Protein AF-D8MJY5-F1 (afdb_monomer)

Solvent-accessible surface area (backbone atoms only — not comparable to full-atom values): 5353 Å² total; per-residue (Å²): 116,66,61,51,47,37,69,34,69,56,21,44,80,75,45,70,63,92,47,92,95,49,53,51,36,32,32,19,77,43,95,91,52,99,55,75,48,75,50,69,63,70,85,49,74,76,50,52,72,32,69,97,44,81,48,76,88,50,82,81,82,86,84,89,72,97,50,64,66,64,51,50,49,53,23,43,77,58,67,53,87,86,134

Mean predicted aligned error: 3.84 Å

Structure (mmCIF, N/CA/C/O backbone):
data_AF-D8MJY5-F1
#
_entry.id   AF-D8MJY5-F1
#
loop_
_atom_site.group_PDB
_atom_site.id
_atom_site.type_symbol
_atom_site.label_atom_id
_atom_site.label_alt_id
_atom_site.label_comp_id
_atom_site.label_asym_id
_atom_site.label_entity_id
_atom_site.label_seq_id
_atom_site.pdbx_PDB_ins_code
_atom_site.Cartn_x
_atom_site.Cartn_y
_atom_site.Cartn_z
_atom_site.occupancy
_atom_site.B_iso_or_equiv
_atom_site.auth_seq_id
_atom_site.auth_comp_id
_atom_site.auth_asym_id
_atom_site.auth_atom_id
_atom_site.pdbx_PDB_model_num
ATOM 1 N N . MET A 1 1 ? -2.159 -6.564 7.014 1.00 59.59 1 MET A N 1
ATOM 2 C CA . MET A 1 1 ? -2.362 -5.212 6.446 1.00 59.59 1 MET A CA 1
ATOM 3 C C . MET A 1 1 ? -1.065 -4.718 5.819 1.00 59.59 1 MET A C 1
ATOM 5 O O . MET A 1 1 ? -1.016 -4.657 4.602 1.00 59.59 1 MET A O 1
ATOM 9 N N . SER A 1 2 ? -0.001 -4.471 6.599 1.00 74.38 2 SER A N 1
ATOM 10 C CA . SER A 1 2 ? 1.302 -4.021 6.071 1.00 74.38 2 SER A CA 1
ATOM 11 C C . SER A 1 2 ? 1.942 -5.011 5.092 1.00 74.38 2 SER A C 1
ATOM 13 O O . SER A 1 2 ? 2.419 -4.578 4.053 1.00 74.38 2 SER A O 1
ATOM 15 N N . THR A 1 3 ? 1.829 -6.319 5.345 1.00 85.94 3 THR A N 1
ATOM 16 C CA . THR A 1 3 ? 2.359 -7.390 4.474 1.00 85.94 3 THR A CA 1
ATOM 17 C C . THR A 1 3 ? 1.882 -7.315 3.024 1.00 85.94 3 THR A C 1
ATOM 19 O O . THR A 1 3 ? 2.614 -7.681 2.115 1.00 85.94 3 THR A O 1
ATOM 22 N N . TYR A 1 4 ? 0.673 -6.807 2.756 1.00 90.88 4 TYR A N 1
ATOM 23 C CA . TYR A 1 4 ? 0.248 -6.602 1.370 1.00 90.88 4 TYR A CA 1
ATOM 24 C C . TYR A 1 4 ? 1.083 -5.504 0.698 1.00 90.88 4 TYR A C 1
ATOM 26 O O . TYR A 1 4 ? 1.612 -5.695 -0.393 1.00 90.88 4 TYR A O 1
ATOM 34 N N . TYR A 1 5 ? 1.259 -4.367 1.369 1.00 93.50 5 TYR A N 1
ATOM 35 C CA . TYR A 1 5 ? 2.040 -3.253 0.837 1.00 93.50 5 TYR A CA 1
ATOM 36 C C . TYR A 1 5 ? 3.523 -3.612 0.723 1.00 93.50 5 TYR A C 1
ATOM 38 O O . TYR A 1 5 ? 4.125 -3.349 -0.313 1.00 93.50 5 TYR A O 1
ATOM 46 N N . THR A 1 6 ? 4.101 -4.270 1.727 1.00 92.94 6 THR A N 1
ATOM 47 C CA . THR A 1 6 ? 5.526 -4.620 1.711 1.00 92.94 6 THR A CA 1
ATOM 48 C C . THR A 1 6 ? 5.819 -5.800 0.797 1.00 92.94 6 THR A C 1
ATOM 50 O O . THR A 1 6 ? 6.662 -5.715 -0.094 1.00 92.94 6 THR A O 1
ATOM 53 N N . ASP A 1 7 ? 5.077 -6.893 0.942 1.00 92.44 7 ASP A N 1
ATOM 54 C CA . ASP A 1 7 ? 5.457 -8.150 0.306 1.00 92.44 7 ASP A CA 1
ATOM 55 C C . ASP A 1 7 ? 4.900 -8.222 -1.109 1.00 92.44 7 ASP A C 1
ATOM 57 O O . ASP A 1 7 ? 5.616 -8.646 -2.015 1.00 92.44 7 ASP A O 1
ATOM 61 N N . LYS A 1 8 ? 3.646 -7.787 -1.319 1.00 94.62 8 LYS A N 1
ATOM 62 C CA . LYS A 1 8 ? 2.967 -7.849 -2.625 1.00 94.62 8 LYS A CA 1
ATOM 63 C C . LYS A 1 8 ? 3.312 -6.648 -3.498 1.00 94.62 8 LYS A C 1
ATOM 65 O O . LYS A 1 8 ? 3.770 -6.844 -4.621 1.00 94.62 8 LYS A O 1
ATOM 70 N N . LEU A 1 9 ? 3.137 -5.431 -2.979 1.00 93.62 9 LEU A N 1
ATOM 71 C CA . LEU A 1 9 ? 3.413 -4.199 -3.731 1.00 93.62 9 LEU A CA 1
ATOM 72 C C . LEU A 1 9 ? 4.891 -3.783 -3.703 1.00 93.62 9 LEU A C 1
ATOM 74 O O . LEU A 1 9 ? 5.286 -2.939 -4.500 1.00 93.62 9 LEU A O 1
ATOM 78 N N . GLY A 1 10 ? 5.716 -4.387 -2.841 1.00 92.00 10 GLY A N 1
ATOM 79 C CA . GLY A 1 10 ? 7.152 -4.096 -2.774 1.00 92.00 10 GLY A CA 1
ATOM 80 C C . GLY A 1 10 ? 7.491 -2.774 -2.085 1.00 92.00 10 GLY A C 1
ATOM 81 O O . GLY A 1 10 ? 8.584 -2.256 -2.285 1.00 92.00 10 GLY A O 1
ATOM 82 N N . PHE A 1 11 ? 6.565 -2.203 -1.312 1.00 93.75 11 PHE A N 1
ATOM 83 C CA . PHE A 1 11 ? 6.810 -0.958 -0.591 1.00 93.75 11 PHE A CA 1
ATOM 84 C C . PHE A 1 11 ? 7.753 -1.211 0.589 1.00 93.75 11 PHE A C 1
ATOM 86 O O . PHE A 1 11 ? 7.759 -2.281 1.195 1.00 93.75 11 PHE A O 1
ATOM 93 N N . ASN A 1 12 ? 8.525 -0.202 0.965 1.00 92.94 12 ASN A N 1
ATOM 94 C CA . ASN A 1 12 ? 9.378 -0.261 2.143 1.00 92.94 12 ASN A CA 1
ATOM 95 C C . ASN A 1 12 ? 8.612 0.268 3.355 1.00 92.94 12 ASN A C 1
ATOM 97 O O . ASN A 1 12 ? 7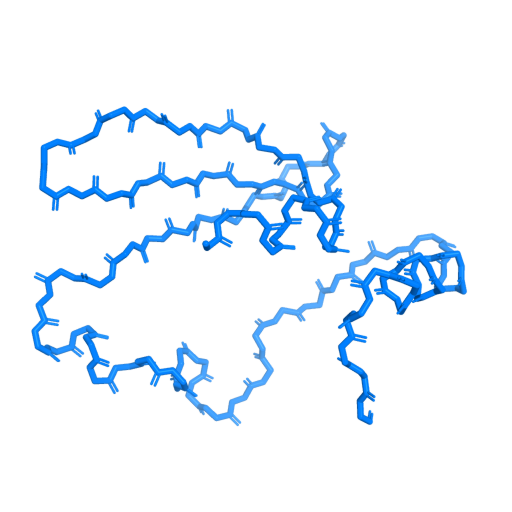.914 1.276 3.257 1.00 92.94 12 ASN A O 1
ATOM 101 N N . GLN A 1 13 ? 8.748 -0.386 4.505 1.00 93.50 13 GLN A N 1
ATOM 102 C CA . GLN A 1 13 ? 8.257 0.171 5.761 1.00 93.50 13 GLN A CA 1
ATOM 103 C C . GLN A 1 13 ? 9.184 1.303 6.210 1.00 93.50 13 GLN A C 1
ATOM 105 O O . GLN A 1 13 ? 10.396 1.119 6.280 1.00 93.50 13 GLN A O 1
ATOM 110 N N . VAL A 1 14 ? 8.601 2.460 6.513 1.00 94.06 14 VAL A N 1
ATOM 111 C CA . VAL A 1 14 ? 9.311 3.644 7.013 1.00 94.06 14 VAL A CA 1
ATOM 112 C C . VAL A 1 14 ? 9.181 3.718 8.531 1.00 94.06 14 VAL A C 1
ATOM 114 O O . VAL A 1 14 ? 10.179 3.837 9.232 1.00 94.06 14 VAL A O 1
ATOM 117 N N . GLU A 1 15 ? 7.957 3.582 9.050 1.00 92.38 15 GLU A N 1
ATOM 118 C CA . GLU A 1 15 ? 7.665 3.691 10.483 1.00 92.38 15 GLU A CA 1
ATOM 119 C C . GLU A 1 15 ? 6.587 2.679 10.896 1.00 92.38 15 GLU A C 1
ATOM 121 O O . GLU A 1 15 ? 5.617 2.472 10.168 1.00 92.38 15 GLU A O 1
ATOM 126 N N . ASP A 1 16 ? 6.735 2.067 12.072 1.00 92.69 16 ASP A N 1
ATOM 127 C CA . ASP A 1 16 ? 5.673 1.302 12.757 1.00 92.69 16 ASP A CA 1
ATOM 128 C C . ASP A 1 16 ? 5.834 1.448 14.283 1.00 92.69 16 ASP A C 1
ATOM 130 O O . ASP A 1 16 ? 6.205 0.493 14.973 1.00 92.69 16 ASP A O 1
ATOM 134 N N . PRO A 1 17 ? 5.697 2.672 14.831 1.00 90.50 17 PRO A N 1
ATOM 135 C CA . PRO A 1 17 ? 5.837 2.884 16.259 1.00 90.50 17 PRO A CA 1
ATOM 136 C C . PRO A 1 17 ? 4.627 2.297 17.002 1.00 90.50 17 PRO A C 1
ATOM 138 O O . PRO A 1 17 ? 3.483 2.473 16.567 1.00 90.50 17 PRO A O 1
ATOM 141 N N . PRO A 1 18 ? 4.834 1.661 18.168 1.00 86.31 18 PRO A N 1
ATOM 142 C CA . PRO A 1 18 ? 3.724 1.233 19.006 1.00 86.31 18 PRO A CA 1
ATOM 143 C C . PRO A 1 18 ? 2.913 2.456 19.459 1.00 86.31 18 PRO A C 1
ATOM 145 O O . PRO A 1 18 ? 3.466 3.402 20.019 1.00 86.31 18 PRO A O 1
ATOM 148 N N . GLN A 1 19 ? 1.594 2.430 19.246 1.00 85.19 19 GLN A N 1
ATOM 149 C CA . GLN A 1 19 ? 0.679 3.461 19.738 1.00 85.19 19 GLN A CA 1
ATOM 150 C C . GLN A 1 19 ? -0.435 2.845 20.600 1.00 85.19 19 GLN A C 1
ATOM 152 O O . GLN A 1 19 ? -1.026 1.833 20.213 1.00 85.19 19 GLN A O 1
ATOM 157 N N . PRO A 1 20 ? -0.778 3.444 21.756 1.00 86.81 20 PRO A N 1
ATOM 158 C CA . PRO A 1 20 ? -1.886 2.968 22.578 1.00 86.81 20 PRO A CA 1
ATOM 159 C C . PRO A 1 20 ? -3.211 2.980 21.804 1.00 86.81 20 PRO A C 1
ATOM 161 O O . PRO A 1 20 ? -3.682 4.031 21.368 1.00 86.81 20 PRO A O 1
ATOM 164 N N . GLY A 1 21 ? -3.813 1.802 21.624 1.00 83.19 21 GLY A N 1
ATOM 165 C CA . GLY A 1 21 ? -5.128 1.648 20.991 1.00 83.19 21 GLY A CA 1
ATOM 166 C C . GLY A 1 21 ? -5.184 1.986 19.497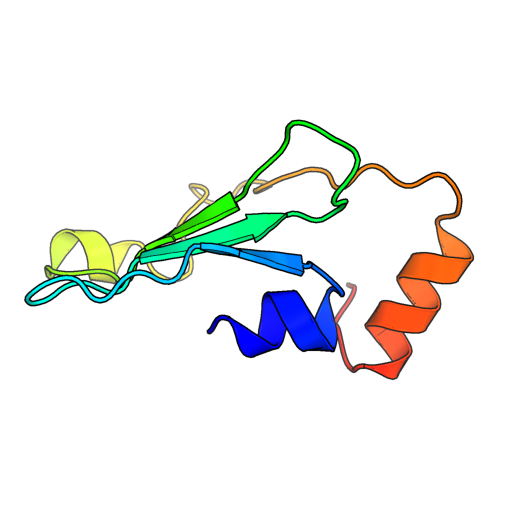 1.00 83.19 21 GLY A C 1
ATOM 167 O O . GLY A 1 21 ? -6.278 2.102 18.951 1.00 83.19 21 GLY A O 1
ATOM 168 N N . LYS A 1 22 ? -4.037 2.164 18.826 1.00 85.06 22 LYS A N 1
ATOM 169 C CA . LYS A 1 22 ? -3.963 2.495 17.397 1.00 85.06 22 LYS A CA 1
ATOM 1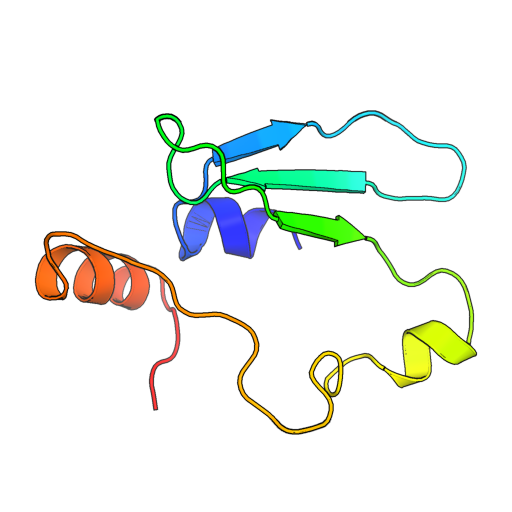70 C C . LYS A 1 22 ? -2.827 1.738 16.728 1.00 85.06 22 LYS A C 1
ATOM 172 O O . LYS A 1 22 ? -1.790 1.489 17.330 1.00 85.06 22 LYS A O 1
ATOM 177 N N . ARG A 1 23 ? -3.008 1.419 15.448 1.00 86.56 23 ARG A N 1
ATOM 178 C CA . ARG A 1 23 ? -1.933 0.920 14.589 1.00 86.56 23 ARG A CA 1
ATOM 179 C C . ARG A 1 23 ? -1.590 1.982 13.556 1.00 86.56 23 ARG A C 1
ATOM 181 O O . ARG A 1 23 ? -2.484 2.449 12.850 1.00 86.56 23 ARG A O 1
ATOM 188 N N . TRP A 1 24 ? -0.314 2.345 13.499 1.00 91.19 24 TRP A N 1
ATOM 189 C CA . TRP A 1 24 ? 0.216 3.416 12.665 1.00 91.19 24 TRP A CA 1
ATOM 190 C C . TRP A 1 24 ? 1.411 2.880 11.892 1.00 91.19 24 TRP A C 1
ATOM 192 O O . TRP A 1 24 ? 2.494 2.758 12.451 1.00 91.19 24 TRP A O 1
ATOM 202 N N . VAL A 1 25 ? 1.205 2.537 10.622 1.00 94.31 25 VAL A N 1
ATOM 203 C CA . VAL A 1 25 ? 2.288 2.037 9.768 1.00 94.31 25 VAL A CA 1
ATOM 204 C C . VAL A 1 25 ? 2.469 2.984 8.600 1.00 94.31 25 VAL A C 1
ATOM 206 O O . VAL A 1 25 ? 1.532 3.202 7.837 1.00 94.31 25 VAL A O 1
ATOM 209 N N . VAL A 1 26 ? 3.668 3.522 8.437 1.00 94.31 26 VAL A N 1
ATOM 210 C CA . VAL A 1 26 ? 4.040 4.342 7.286 1.00 94.31 26 VAL A CA 1
ATOM 211 C C . VAL A 1 26 ? 4.855 3.481 6.334 1.00 94.31 26 VAL A C 1
ATOM 213 O O . VAL A 1 26 ? 5.838 2.858 6.735 1.00 94.31 26 VAL A O 1
ATOM 216 N N . VAL A 1 27 ? 4.449 3.440 5.068 1.00 94.94 27 VAL A N 1
ATOM 217 C CA . VAL A 1 27 ? 5.157 2.734 3.994 1.00 94.94 27 VAL A CA 1
ATOM 218 C C . VAL A 1 27 ? 5.483 3.689 2.852 1.00 94.94 27 VAL A C 1
ATOM 220 O O . VAL A 1 27 ? 4.776 4.670 2.640 1.00 94.94 27 VAL A O 1
ATOM 223 N N . THR A 1 28 ? 6.522 3.387 2.084 1.00 94.12 28 THR A N 1
ATOM 224 C CA . THR A 1 28 ? 6.906 4.146 0.893 1.00 94.12 28 THR A CA 1
ATOM 225 C C . THR A 1 28 ? 7.050 3.233 -0.322 1.00 94.12 28 THR A C 1
ATOM 227 O O . THR A 1 28 ? 7.680 2.177 -0.216 1.00 94.12 28 THR A O 1
ATOM 230 N N . PRO A 1 29 ? 6.508 3.601 -1.495 1.00 91.44 29 PRO A N 1
ATOM 231 C CA . PRO A 1 29 ? 6.755 2.859 -2.726 1.00 91.44 29 PRO A CA 1
ATOM 232 C C . PRO A 1 29 ? 8.209 2.931 -3.197 1.00 91.44 29 PRO A C 1
ATOM 234 O O . PRO A 1 29 ? 8.651 2.056 -3.935 1.00 91.44 29 PRO A O 1
ATOM 237 N N . ASN A 1 30 ? 8.958 3.967 -2.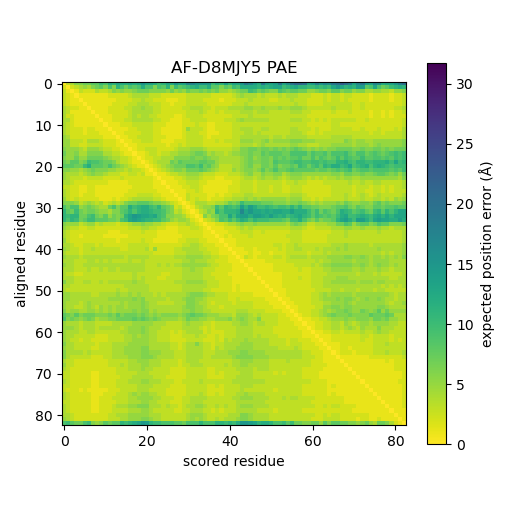812 1.00 86.31 30 ASN A N 1
ATOM 238 C CA . ASN A 1 30 ? 10.347 4.141 -3.216 1.00 86.31 30 ASN A CA 1
ATOM 239 C C . ASN A 1 30 ? 11.096 4.939 -2.145 1.00 86.31 30 ASN A C 1
ATOM 241 O O . ASN A 1 30 ? 10.780 6.100 -1.907 1.00 86.31 30 ASN A O 1
ATOM 245 N N . SER A 1 31 ? 12.125 4.333 -1.553 1.00 78.44 31 SER A N 1
ATOM 246 C CA . SER A 1 31 ? 12.933 4.931 -0.484 1.00 78.44 31 SER A CA 1
ATOM 247 C C . SER A 1 31 ? 13.717 6.185 -0.895 1.00 78.44 31 SER A C 1
ATOM 249 O O . SER A 1 31 ? 14.226 6.882 -0.025 1.00 78.44 31 SER A O 1
ATOM 251 N N . GLY A 1 32 ? 13.827 6.484 -2.193 1.00 78.19 32 GLY A N 1
ATOM 252 C CA . GLY A 1 32 ? 14.470 7.688 -2.724 1.00 78.19 32 GLY A CA 1
ATOM 253 C C . GLY A 1 32 ? 13.512 8.836 -3.065 1.00 78.19 32 GLY A C 1
ATOM 254 O O . GLY A 1 32 ? 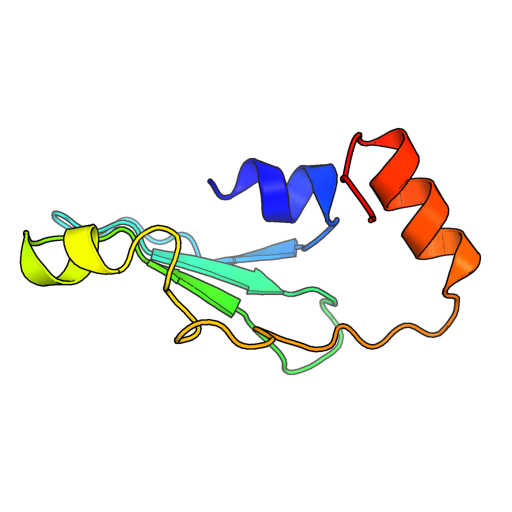13.942 9.786 -3.716 1.00 78.19 32 GLY A O 1
ATOM 255 N N . ARG A 1 33 ? 12.220 8.750 -2.712 1.00 76.44 33 ARG A N 1
ATOM 256 C CA . ARG A 1 33 ? 11.219 9.801 -2.976 1.00 76.44 33 ARG A CA 1
ATOM 257 C C . ARG A 1 33 ? 10.456 10.176 -1.707 1.00 76.44 33 ARG A C 1
ATOM 259 O O . ARG A 1 33 ? 10.134 9.314 -0.899 1.00 76.44 33 ARG A O 1
ATOM 266 N N . ASP A 1 34 ? 10.036 11.436 -1.617 1.00 81.38 34 ASP A N 1
ATOM 267 C CA . ASP A 1 34 ? 9.310 11.993 -0.461 1.00 81.38 34 ASP A CA 1
ATOM 268 C C . ASP A 1 34 ? 7.803 11.660 -0.447 1.00 81.38 34 ASP A C 1
ATOM 270 O O . ASP A 1 34 ? 6.974 12.441 0.020 1.00 81.38 34 ASP A O 1
ATOM 274 N N . CYS A 1 35 ? 7.410 10.503 -0.989 1.00 88.44 35 CYS A N 1
ATOM 275 C CA . CYS A 1 35 ? 6.017 10.062 -1.002 1.00 88.44 35 CYS A CA 1
ATOM 276 C C . CYS A 1 35 ? 5.837 8.875 -0.057 1.00 88.44 35 CYS A C 1
ATOM 278 O O . CYS A 1 35 ? 6.349 7.788 -0.317 1.00 88.44 35 CYS A O 1
ATOM 280 N N . ASN A 1 36 ? 5.070 9.083 1.012 1.00 92.81 36 ASN A N 1
ATOM 281 C CA . ASN A 1 36 ? 4.757 8.068 2.012 1.00 92.81 36 ASN A CA 1
ATOM 282 C C . ASN A 1 36 ? 3.241 7.870 2.118 1.00 92.81 36 ASN A C 1
ATOM 284 O O . ASN A 1 36 ? 2.465 8.817 1.990 1.00 92.81 36 ASN A O 1
ATOM 288 N N . LEU A 1 37 ? 2.825 6.638 2.396 1.00 93.44 37 LEU A N 1
ATOM 289 C CA . LEU A 1 37 ? 1.443 6.254 2.646 1.00 93.44 37 LEU A CA 1
ATOM 290 C C . LEU A 1 37 ? 1.293 5.787 4.095 1.00 93.44 37 LEU A C 1
ATOM 292 O O . LEU A 1 37 ? 1.939 4.829 4.520 1.00 93.44 37 LEU A O 1
ATOM 296 N N . LEU A 1 38 ? 0.405 6.444 4.837 1.00 93.81 38 LEU A N 1
ATOM 297 C CA . LEU A 1 38 ? 0.009 6.022 6.176 1.00 93.81 38 LEU A CA 1
ATOM 298 C C . LEU A 1 38 ? -1.130 5.000 6.102 1.00 93.81 38 LEU A C 1
ATOM 300 O O .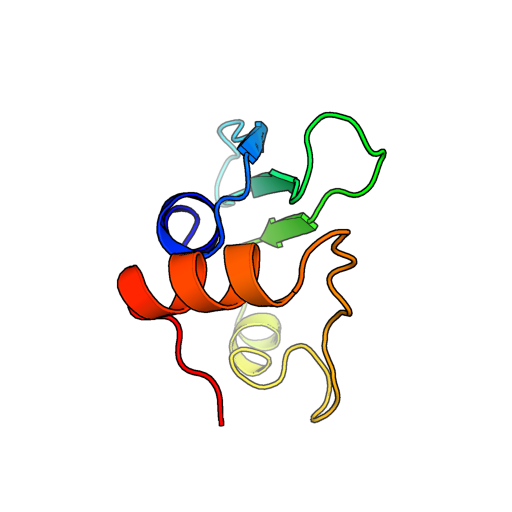 LEU A 1 38 ? -2.186 5.259 5.526 1.00 93.81 38 LEU A O 1
ATOM 304 N N . LEU A 1 39 ? -0.936 3.863 6.762 1.00 93.12 39 LEU A N 1
ATOM 305 C CA . LEU A 1 39 ? -1.936 2.832 6.989 1.00 93.12 39 LEU A CA 1
ATOM 306 C C . LEU A 1 39 ? -2.436 2.948 8.432 1.00 93.12 39 LEU A C 1
ATOM 308 O O . LEU A 1 39 ? -1.785 2.482 9.371 1.00 93.12 39 LEU A O 1
ATOM 312 N N . ALA A 1 40 ? -3.600 3.573 8.595 1.00 90.44 40 ALA A N 1
ATOM 313 C CA . ALA A 1 40 ? -4.283 3.693 9.877 1.00 90.44 40 ALA A CA 1
ATOM 314 C C . ALA A 1 40 ? -5.414 2.663 9.980 1.00 90.44 40 ALA A C 1
ATOM 316 O O . ALA A 1 40 ? -6.219 2.510 9.060 1.00 90.44 40 ALA A O 1
ATOM 317 N N . LEU A 1 41 ? -5.479 1.959 11.110 1.00 89.12 41 LEU A N 1
ATOM 318 C CA . LEU A 1 41 ? -6.610 1.085 11.416 1.00 89.12 41 LEU A CA 1
ATOM 319 C C . LEU A 1 41 ? -7.826 1.936 11.811 1.00 89.12 41 LEU A C 1
ATOM 321 O O . LEU A 1 41 ? -7.678 2.898 12.566 1.00 89.12 41 LEU A O 1
ATOM 325 N N . ALA A 1 42 ? -9.014 1.575 11.321 1.00 91.50 42 ALA A N 1
ATOM 326 C CA . ALA A 1 42 ? -10.260 2.181 11.783 1.00 91.50 42 ALA A CA 1
ATOM 327 C C . ALA A 1 42 ? -10.425 1.967 13.300 1.00 91.50 42 ALA A C 1
ATOM 329 O O . ALA A 1 42 ? -10.101 0.898 13.814 1.00 91.50 42 ALA A O 1
ATOM 330 N N . SER A 1 43 ? -10.898 2.988 14.016 1.00 91.50 43 SER A N 1
ATOM 331 C CA . SER A 1 43 ? -10.985 2.994 15.482 1.00 91.50 43 SER A CA 1
ATOM 332 C C . SER A 1 43 ? -12.363 3.397 16.024 1.00 91.50 43 SER A C 1
ATOM 334 O O . SER A 1 43 ? -12.471 3.755 17.196 1.00 91.50 43 SER A O 1
ATOM 336 N N . ASN A 1 44 ? -13.389 3.463 15.173 1.00 92.81 44 ASN A N 1
ATOM 337 C CA . ASN A 1 44 ? -14.785 3.711 15.548 1.00 92.81 44 ASN A CA 1
ATOM 338 C C . ASN A 1 44 ? -15.735 3.310 14.409 1.00 92.81 44 ASN A C 1
ATOM 340 O O . ASN A 1 44 ? -15.325 3.284 13.247 1.00 92.81 44 ASN A O 1
ATOM 344 N N . ASP A 1 45 ? -17.012 3.117 14.736 1.00 96.44 45 ASP A N 1
ATOM 345 C CA . ASP A 1 45 ? -18.076 2.683 13.817 1.00 96.44 45 ASP A CA 1
ATOM 346 C C . ASP A 1 45 ? -18.168 3.543 12.548 1.00 96.44 45 ASP A C 1
ATOM 348 O O . ASP A 1 45 ? -18.359 3.041 11.440 1.00 96.44 45 ASP A O 1
ATOM 352 N N . ARG A 1 46 ? -17.976 4.864 12.683 1.00 95.12 46 ARG A N 1
ATOM 353 C CA . ARG A 1 46 ? -17.985 5.777 11.533 1.00 95.12 46 ARG A CA 1
ATOM 354 C C . ARG A 1 46 ? -16.842 5.470 10.563 1.00 95.12 46 ARG A C 1
ATOM 356 O O . ARG A 1 46 ? -17.046 5.542 9.356 1.00 95.12 46 ARG A O 1
ATOM 363 N N . GLN A 1 47 ? -15.645 5.176 11.067 1.00 94.12 47 GLN A N 1
ATOM 364 C CA . GLN A 1 47 ? -14.488 4.828 10.239 1.00 94.12 47 GLN A CA 1
ATOM 365 C C . GLN A 1 47 ? -14.613 3.432 9.633 1.00 94.12 47 GLN A C 1
ATOM 367 O O . GLN A 1 47 ? -14.253 3.245 8.472 1.00 94.12 47 GLN A O 1
ATOM 372 N N . GLU A 1 48 ? -15.148 2.472 10.388 1.00 94.75 48 GLU A N 1
ATOM 373 C CA . GLU A 1 48 ? -15.422 1.124 9.881 1.00 94.75 48 GLU A CA 1
ATOM 374 C C . GLU A 1 48 ? -16.391 1.158 8.695 1.00 94.75 48 GLU A C 1
ATOM 376 O O . GLU A 1 48 ? -16.165 0.471 7.700 1.00 94.75 48 GLU A O 1
ATOM 381 N N . GLY A 1 49 ? -17.386 2.053 8.729 1.00 95.81 49 GLY A N 1
ATOM 382 C CA . GLY A 1 49 ? -18.302 2.290 7.610 1.00 95.81 49 GLY A CA 1
ATOM 383 C C . GLY A 1 49 ? -17.641 2.759 6.302 1.00 95.81 49 GLY A C 1
ATOM 384 O O . GLY A 1 49 ? -18.278 2.699 5.252 1.00 95.81 49 GLY A O 1
ATOM 385 N N . PHE A 1 50 ? -16.376 3.200 6.322 1.00 94.31 50 PHE A N 1
ATOM 386 C CA . PHE A 1 50 ? -15.622 3.560 5.112 1.00 94.31 50 PHE A CA 1
ATOM 387 C C . PHE A 1 50 ? -14.770 2.416 4.544 1.00 94.31 50 PHE A C 1
ATOM 389 O O . PHE A 1 50 ? -14.169 2.582 3.480 1.00 94.31 50 PHE A O 1
ATOM 396 N N . ILE A 1 51 ? -14.686 1.258 5.205 1.00 93.19 51 ILE A N 1
ATOM 397 C CA . ILE A 1 51 ? -13.915 0.117 4.695 1.00 93.19 51 ILE A CA 1
ATOM 398 C C . ILE A 1 51 ? -14.532 -0.366 3.373 1.00 93.19 51 ILE A C 1
ATOM 400 O O . ILE A 1 51 ? -15.708 -0.698 3.299 1.00 93.19 51 ILE A O 1
ATOM 404 N N . GLY A 1 52 ? -13.724 -0.384 2.311 1.00 91.94 52 GLY A N 1
ATOM 405 C CA . GLY A 1 52 ? -14.159 -0.684 0.942 1.00 91.94 52 GLY A CA 1
ATOM 406 C C . GLY A 1 52 ? -14.640 0.538 0.150 1.00 91.94 52 GLY A C 1
ATOM 407 O O . GLY A 1 52 ? -14.784 0.448 -1.066 1.00 91.94 52 GLY A O 1
ATOM 408 N N . ASN A 1 53 ? -14.837 1.691 0.799 1.00 94.44 53 ASN A N 1
ATOM 409 C CA . ASN A 1 53 ? -15.224 2.956 0.168 1.00 94.44 53 ASN A CA 1
ATOM 410 C C . ASN A 1 53 ? -14.315 4.129 0.587 1.00 94.44 53 ASN A C 1
ATOM 412 O O . ASN A 1 53 ? -14.734 5.285 0.642 1.00 94.44 53 ASN A O 1
ATOM 416 N N . GLN A 1 54 ? -13.044 3.845 0.876 1.00 91.75 54 GLN A N 1
ATOM 417 C CA . GLN A 1 54 ? -12.080 4.822 1.395 1.00 91.75 54 GLN A CA 1
ATOM 418 C C . GLN A 1 54 ? -11.830 5.988 0.423 1.00 91.75 54 GLN A C 1
ATOM 420 O O . GLN A 1 54 ? -11.371 7.047 0.837 1.00 91.75 54 GLN A O 1
ATOM 425 N N . CYS A 1 55 ? -12.140 5.798 -0.864 1.00 93.06 55 CYS A N 1
ATOM 426 C CA . CYS A 1 55 ? -11.903 6.766 -1.940 1.00 93.06 55 CYS A CA 1
ATOM 427 C C . CYS A 1 55 ? -13.201 7.313 -2.552 1.00 93.06 55 CYS A C 1
ATOM 429 O O . CYS A 1 55 ? -13.178 7.869 -3.649 1.00 93.06 55 CYS A O 1
ATOM 431 N N . GLY A 1 56 ? -14.346 7.111 -1.886 1.00 92.62 56 GLY A N 1
ATOM 432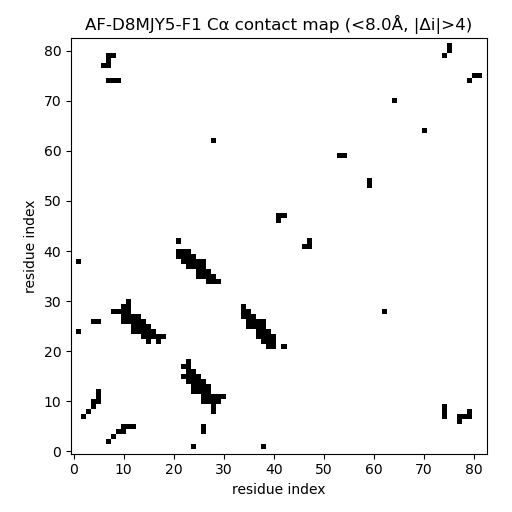 C CA . GLY A 1 56 ? -15.641 7.617 -2.353 1.00 92.62 56 GLY A CA 1
ATOM 433 C C . GLY A 1 56 ? -16.031 7.104 -3.743 1.00 92.62 56 GLY A C 1
ATOM 434 O O . GLY A 1 56 ? -16.513 7.873 -4.571 1.00 92.62 56 GLY A O 1
ATOM 435 N N . GLY A 1 57 ? -15.757 5.828 -4.028 1.00 90.38 57 GLY A N 1
ATOM 436 C CA . GLY A 1 57 ? -16.047 5.199 -5.322 1.00 90.38 57 GLY A CA 1
ATOM 437 C C . GLY A 1 57 ? -15.153 5.646 -6.484 1.00 90.38 57 GLY A C 1
ATOM 438 O O . GLY A 1 57 ? -15.488 5.390 -7.640 1.00 90.38 57 GLY A O 1
ATOM 439 N N . ARG A 1 58 ? -14.032 6.323 -6.213 1.00 92.00 58 ARG A N 1
ATOM 440 C CA . ARG A 1 58 ? -13.063 6.753 -7.230 1.00 92.00 58 ARG A CA 1
ATOM 441 C C . ARG A 1 58 ? -11.683 6.142 -7.016 1.00 92.00 58 ARG A C 1
ATOM 443 O O . ARG A 1 58 ? -11.427 5.447 -6.037 1.00 92.00 58 ARG A O 1
ATOM 450 N N . LEU A 1 59 ? -10.802 6.410 -7.979 1.00 90.56 59 LEU A N 1
ATOM 451 C CA . LEU A 1 59 ? -9.390 6.059 -7.922 1.00 90.56 59 LEU A CA 1
ATOM 452 C C . LEU A 1 59 ? -8.753 6.567 -6.622 1.00 90.56 59 LEU A C 1
ATOM 454 O O . LEU A 1 59 ? -8.950 7.722 -6.248 1.00 90.56 59 LEU A O 1
ATOM 458 N N . PHE A 1 60 ? -7.952 5.713 -5.985 1.00 91.00 60 PHE A N 1
ATOM 459 C CA . PHE A 1 60 ? -7.209 6.089 -4.788 1.00 91.00 60 PHE A CA 1
ATOM 460 C C . PHE A 1 60 ? -5.949 6.895 -5.120 1.00 91.00 60 PHE A C 1
ATOM 462 O O . PHE A 1 60 ? -5.824 8.047 -4.719 1.00 91.00 60 PHE A O 1
ATOM 469 N N . LEU A 1 61 ? -5.005 6.279 -5.838 1.00 90.19 61 LEU A N 1
ATOM 470 C CA . LEU A 1 61 ? -3.662 6.804 -6.084 1.00 90.19 61 LEU A CA 1
ATOM 471 C C . LEU A 1 61 ? -3.156 6.360 -7.460 1.00 90.19 61 LEU A C 1
ATOM 473 O O . LEU A 1 61 ? -3.539 5.299 -7.955 1.00 90.19 61 LEU A O 1
ATOM 477 N N . PHE A 1 62 ? -2.231 7.136 -8.024 1.00 90.50 62 PHE A N 1
ATOM 478 C CA . PHE A 1 62 ? -1.367 6.696 -9.117 1.00 90.50 62 PHE A CA 1
ATOM 479 C C . PHE A 1 62 ? 0.005 6.325 -8.564 1.00 90.50 62 PHE A C 1
ATOM 481 O O . PHE A 1 62 ? 0.600 7.090 -7.806 1.00 90.50 62 PHE A O 1
ATOM 488 N N . LEU A 1 63 ? 0.522 5.169 -8.977 1.00 89.81 63 LEU A N 1
ATOM 489 C CA . LEU A 1 63 ? 1.886 4.757 -8.672 1.00 89.81 63 LEU A CA 1
ATOM 490 C C . LEU A 1 63 ? 2.774 5.004 -9.893 1.00 89.81 63 LEU A C 1
ATOM 492 O O . LEU A 1 63 ? 2.576 4.396 -10.942 1.00 89.81 63 LEU A O 1
ATOM 496 N N . GLN A 1 64 ? 3.743 5.908 -9.757 1.00 89.31 64 GLN A N 1
ATOM 497 C CA . GLN A 1 64 ? 4.676 6.225 -10.835 1.00 89.31 64 GLN A CA 1
ATOM 498 C C . GLN A 1 64 ? 5.837 5.227 -10.871 1.00 89.31 64 GLN A C 1
ATOM 500 O O . GLN A 1 64 ? 6.549 5.057 -9.879 1.00 89.31 64 GLN A O 1
ATOM 505 N N . THR A 1 65 ? 6.085 4.669 -12.052 1.00 90.06 65 THR A N 1
ATOM 506 C CA . THR A 1 65 ? 7.179 3.735 -12.336 1.00 90.06 65 THR A CA 1
ATOM 507 C C . THR A 1 65 ? 7.976 4.173 -13.567 1.00 90.06 65 THR A C 1
ATOM 509 O O . THR A 1 65 ? 7.466 4.910 -14.412 1.00 90.06 65 THR A O 1
ATOM 512 N N . ASP A 1 66 ? 9.240 3.760 -13.629 1.00 92.50 66 ASP A N 1
ATOM 513 C CA . ASP A 1 66 ? 10.132 3.870 -14.786 1.00 92.50 66 ASP A CA 1
ATOM 514 C C . ASP A 1 66 ? 10.025 2.665 -15.738 1.00 92.50 66 ASP A C 1
ATOM 516 O O . ASP A 1 66 ? 10.325 2.797 -16.923 1.00 92.50 66 ASP A O 1
ATOM 520 N N . ASP A 1 67 ? 9.560 1.515 -15.243 1.00 94.81 67 ASP A N 1
ATOM 521 C CA . ASP A 1 67 ? 9.361 0.288 -16.011 1.00 94.81 67 ASP A CA 1
ATOM 522 C C . ASP A 1 67 ? 8.074 -0.415 -15.566 1.00 94.81 67 ASP A C 1
ATOM 524 O O . ASP A 1 67 ? 8.021 -1.172 -14.590 1.00 94.81 67 ASP A O 1
ATOM 528 N N . PHE A 1 68 ? 7.018 -0.175 -16.342 1.00 95.12 68 PHE A N 1
ATOM 529 C CA . PHE A 1 68 ? 5.702 -0.745 -16.091 1.00 95.12 68 PHE A CA 1
ATOM 530 C C . PHE A 1 68 ? 5.707 -2.275 -16.104 1.00 95.12 68 PHE A C 1
ATOM 532 O O . PHE A 1 68 ? 5.067 -2.894 -15.255 1.00 95.12 68 PHE A O 1
ATOM 539 N N . TRP A 1 69 ? 6.413 -2.904 -17.047 1.00 97.19 69 TRP A N 1
ATOM 540 C CA . TRP A 1 69 ? 6.352 -4.354 -17.213 1.00 97.19 69 TRP A CA 1
ATOM 541 C C . TRP A 1 69 ? 7.117 -5.086 -16.120 1.00 97.19 69 TRP A C 1
ATOM 543 O O . TRP A 1 69 ? 6.641 -6.124 -15.652 1.00 97.19 69 TRP A O 1
ATOM 553 N N . ARG A 1 70 ? 8.257 -4.553 -15.673 1.00 96.12 70 ARG A N 1
ATOM 554 C CA . ARG A 1 70 ? 8.976 -5.083 -14.508 1.00 96.12 70 ARG A CA 1
ATOM 555 C C . ARG A 1 70 ? 8.070 -5.104 -13.278 1.00 96.12 70 ARG A C 1
ATOM 557 O O . ARG A 1 70 ? 7.902 -6.155 -12.655 1.00 96.12 70 ARG A O 1
ATOM 564 N N . ASP A 1 71 ? 7.451 -3.970 -12.966 1.00 94.69 71 ASP A N 1
ATOM 565 C CA . ASP A 1 71 ? 6.676 -3.816 -11.735 1.00 94.69 71 ASP A CA 1
ATOM 566 C C . ASP A 1 71 ? 5.348 -4.580 -11.802 1.00 94.69 71 ASP A C 1
ATOM 568 O O . ASP A 1 71 ? 4.998 -5.292 -10.858 1.00 94.69 71 ASP A O 1
ATOM 572 N N . TYR A 1 72 ? 4.653 -4.532 -12.945 1.00 95.88 72 TYR A N 1
ATOM 573 C CA . TYR A 1 72 ? 3.446 -5.325 -13.192 1.00 95.88 72 TYR A CA 1
ATOM 574 C C . TYR A 1 72 ? 3.710 -6.822 -13.006 1.00 95.88 72 TYR A C 1
ATOM 576 O O . TYR A 1 72 ? 2.980 -7.493 -12.275 1.00 95.88 72 TYR A O 1
ATOM 584 N N . ASN A 1 73 ? 4.761 -7.361 -13.633 1.00 97.12 73 ASN A N 1
ATOM 585 C CA . ASN A 1 73 ? 5.060 -8.789 -13.547 1.00 97.12 73 ASN A CA 1
ATOM 586 C C . ASN A 1 73 ? 5.491 -9.198 -12.134 1.00 97.12 73 ASN A C 1
ATOM 588 O O . ASN A 1 73 ? 5.065 -10.251 -11.659 1.00 97.12 73 ASN A O 1
ATOM 592 N N . ALA A 1 74 ? 6.266 -8.364 -11.432 1.00 95.69 74 ALA A N 1
ATOM 593 C CA . ALA A 1 74 ? 6.631 -8.610 -10.039 1.00 95.69 74 ALA A CA 1
ATOM 594 C C . ALA A 1 74 ? 5.392 -8.662 -9.127 1.00 95.69 74 ALA A C 1
ATOM 596 O O . ALA A 1 74 ? 5.228 -9.610 -8.355 1.00 95.69 74 ALA A O 1
ATOM 597 N N . MET A 1 75 ? 4.488 -7.685 -9.251 1.00 96.25 75 MET A N 1
ATOM 598 C CA . MET A 1 75 ? 3.229 -7.642 -8.500 1.00 96.25 75 MET A CA 1
ATOM 599 C C . MET A 1 75 ? 2.327 -8.836 -8.841 1.00 96.25 75 MET A C 1
ATOM 601 O O . MET A 1 75 ? 1.803 -9.502 -7.944 1.00 96.25 75 MET A O 1
ATOM 605 N N . LYS A 1 76 ? 2.190 -9.170 -10.127 1.00 97.12 76 LYS A N 1
ATOM 606 C CA . LYS A 1 76 ? 1.385 -10.306 -10.590 1.00 97.12 76 LYS A CA 1
ATOM 607 C C . LYS A 1 76 ? 1.929 -11.645 -10.096 1.00 97.12 76 LYS A C 1
ATOM 609 O O . LYS A 1 76 ? 1.151 -12.464 -9.615 1.00 97.12 76 LYS A O 1
ATOM 614 N N . ALA A 1 77 ? 3.246 -11.858 -10.140 1.00 97.44 77 ALA A N 1
ATOM 615 C CA . ALA A 1 77 ? 3.890 -13.063 -9.608 1.00 97.44 77 ALA A CA 1
ATOM 616 C C . ALA A 1 77 ? 3.667 -13.218 -8.095 1.00 97.44 77 ALA A C 1
ATOM 618 O O . ALA A 1 77 ? 3.582 -14.329 -7.576 1.00 97.44 77 ALA A O 1
ATOM 619 N N . LYS A 1 78 ? 3.507 -12.097 -7.388 1.00 96.62 78 LYS A N 1
ATOM 620 C CA . LYS A 1 78 ? 3.138 -12.069 -5.973 1.00 96.62 78 LYS A CA 1
ATOM 621 C C . LYS A 1 78 ? 1.629 -12.224 -5.748 1.00 96.62 78 LYS A C 1
ATOM 623 O O . LYS A 1 78 ? 1.217 -12.353 -4.600 1.00 96.62 78 LYS A O 1
ATOM 628 N N . GLY A 1 79 ? 0.797 -12.286 -6.784 1.00 96.38 79 GLY A N 1
ATOM 629 C CA . GLY A 1 79 ? -0.650 -12.497 -6.675 1.00 96.38 79 GLY A CA 1
ATOM 630 C C . GLY A 1 79 ? -1.473 -11.216 -6.535 1.00 96.38 79 GLY A C 1
ATOM 631 O O . GLY A 1 79 ? -2.596 -11.273 -6.041 1.00 96.38 79 GLY A O 1
ATOM 632 N N . VAL A 1 80 ? -0.933 -10.061 -6.935 1.00 96.62 80 VAL A N 1
ATOM 633 C CA . VAL A 1 80 ? -1.728 -8.832 -7.079 1.00 96.62 80 VAL A CA 1
ATOM 634 C C . VAL A 1 80 ? -2.713 -9.004 -8.234 1.00 96.62 80 VAL A C 1
ATOM 636 O O . VAL A 1 80 ? -2.344 -9.457 -9.319 1.00 96.62 80 VAL A O 1
ATOM 639 N N . HIS A 1 81 ? -3.970 -8.638 -7.994 1.00 95.31 81 HIS A N 1
ATOM 640 C CA . HIS A 1 81 ? -5.016 -8.665 -9.006 1.00 95.31 81 HIS A CA 1
ATOM 641 C C . HIS A 1 81 ? -5.014 -7.365 -9.820 1.00 95.31 81 HIS A C 1
ATOM 643 O O . HIS A 1 81 ? -5.020 -6.275 -9.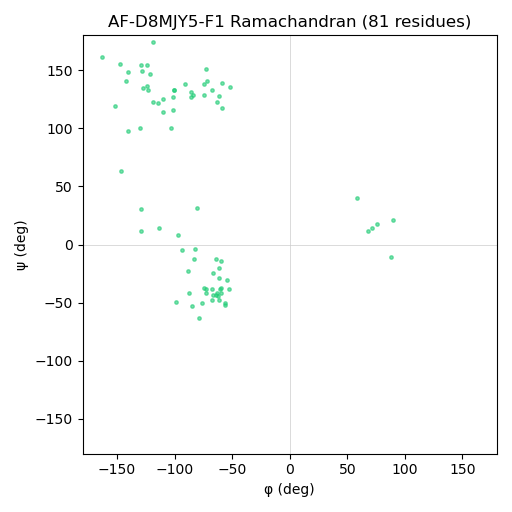252 1.00 95.31 81 HIS A O 1
ATOM 649 N N . PHE A 1 82 ? -5.040 -7.505 -11.142 1.00 93.25 82 PHE A 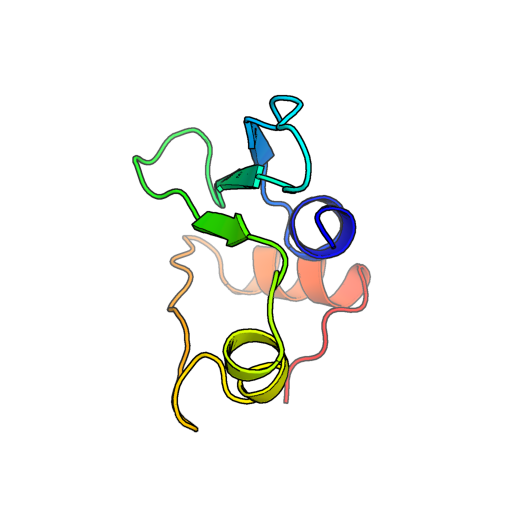N 1
ATOM 650 C CA . PHE A 1 82 ? -5.243 -6.426 -12.104 1.00 93.25 82 PHE A CA 1
ATOM 651 C C . PHE A 1 82 ? -6.458 -6.805 -12.957 1.00 93.25 82 PHE A C 1
ATOM 653 O O . PHE A 1 82 ? -6.537 -7.956 -13.398 1.00 93.25 82 PHE A O 1
ATOM 660 N N . CYS A 1 83 ? -7.382 -5.867 -13.149 1.00 85.06 83 CYS A N 1
ATOM 661 C CA . CYS A 1 83 ? -8.620 -6.032 -13.907 1.00 85.06 83 CYS A CA 1
ATOM 662 C C . CYS A 1 83 ? -8.608 -5.245 -15.219 1.00 85.06 83 CYS A C 1
ATOM 664 O O . CYS A 1 83 ? -7.868 -4.237 -15.304 1.00 85.06 83 CYS A O 1
#

Sequence (83 aa):
MSTYYTDKLGFNQVEDPPQPGKRWVVVTPNSGRDCNLLLALASNDRQEGFIGNQCGGRLFLFLQTDDFWRDYNAMKAKGVHFC

Secondary structure (DSSP, 8-state):
-HHIIIIIS-PEEEE---BTTB-EEEEES-TTSS--EEEEPP-SHHHHTTTT-TTTTS-------S-HHHHHHHHHHTT----

pLDDT: mean 91.15, std 5.87, range [59.59, 97.44]

InterPro domains:
  IPR004360 Glyoxalase/fosfomycin resistance/dioxygenase domain [PF00903] (3-82)
  IPR029068 Glyoxalase/Bleomycin resistance protein/Dihydroxybiphenyl dioxygenase [G3DSA:3.10.180.10] (1-83)
  IPR029068 Glyoxalase/Bleomycin resistance protein/Dihydroxybiphenyl dioxygenase [SSF54593] (3-82)

Organism: Erwinia billingiae (strain Eb661) (NCBI:txid634500)

Foldseek 3Di:
DVCCCCVQQVWAWDDFDDDVQWTWTKTGSDPPDPDIDIDTDDRDPVSVVCVVPVPVPDDDDDDDDPDPVVSVVSNVVSPDDDD

Nearest PDB structures (foldseek):
  5umw-assembly2_B  TM=8.143E-01  e=5.015E-03  Streptomyces sp. CB03234
  2rk0-assembly1_A  TM=5.598E-01  e=4.438E-01  Parafrankia sp. EAN1pec
  1c8o-assembly1_A  TM=3.263E-01  e=1.936E+00  Cowpox virus

Radius of gyration: 14.33 Å; Cα contacts (8 Å, |Δi|>4): 88; chains: 1; bounding box: 33×25×40 Å